Protein AF-A0A7V9IPQ6-F1 (afdb_monomer)

Foldseek 3Di:
DVVVVVLLVVLLVVLLVVQLVVQLCLVPPADQPDPPCNVVNVVVVVCLVPVQPCLPPDLCRQQVVLLVVLVVQQVVCVVVVNDDVSSVSSSVLSSCLRVLSSLLVDDPVPHDPVSVVCVVVQQADHVVQCVVCSPDPNQWSRGRGGNPCRVVRHDD

Secondary structure (DSSP, 8-state):
-HHHHHHHHHHHHHHHHHHHHHHHHHHHH--TT-TTTHHHHHHHHHHHHSTTTTTTS-HHHHHHHHHHHHHHHHHHHHHTT---HHHHHHHHHHHTHHHHHHHHHS-TTTS-HHHHHHHHTTSS--HHHHHHHHSTTS-S---SS-SSSGGGTS--

Solvent-accessible surface area (backbone atoms only — not comparable to full-atom values): 8417 Å² total; per-residue (Å²): 112,73,68,57,57,51,52,51,50,52,36,52,51,50,33,20,43,52,46,14,53,54,44,44,47,43,70,76,66,46,41,67,81,41,85,96,44,10,68,56,28,45,52,52,53,47,32,75,77,38,68,60,72,65,60,84,49,50,70,61,82,63,22,51,68,38,41,50,52,29,50,49,53,52,51,50,26,52,75,71,72,64,69,43,73,61,57,53,52,29,30,56,50,47,31,39,28,53,61,40,39,44,50,26,61,42,55,82,89,73,38,56,70,71,58,49,52,36,28,75,70,51,69,26,30,32,39,76,58,45,48,52,15,79,40,89,87,58,71,40,43,44,29,33,42,32,67,78,56,27,79,82,66,42,80,127

pLDDT: mean 94.46, std 6.97, range [48.38, 98.69]

Structure (mmCIF, N/CA/C/O backbone):
data_AF-A0A7V9IPQ6-F1
#
_entry.id   AF-A0A7V9IPQ6-F1
#
loop_
_atom_site.group_PDB
_atom_site.id
_atom_site.type_symbol
_atom_site.label_atom_id
_atom_site.label_alt_id
_atom_site.label_comp_id
_atom_site.label_asym_id
_atom_site.label_entity_id
_atom_site.label_seq_id
_atom_site.pdbx_PDB_ins_code
_atom_site.Cartn_x
_atom_site.Cartn_y
_atom_site.Cartn_z
_atom_site.occupancy
_atom_site.B_iso_or_equiv
_atom_site.auth_seq_id
_atom_site.auth_comp_id
_atom_site.auth_asym_id
_atom_site.auth_atom_id
_atom_site.pdbx_PDB_model_num
ATOM 1 N N . MET A 1 1 ? -7.350 -10.082 25.928 1.00 62.06 1 MET A N 1
ATOM 2 C CA . MET A 1 1 ? -6.183 -9.860 25.036 1.00 62.06 1 MET A CA 1
ATOM 3 C C . MET A 1 1 ? -6.256 -10.679 23.747 1.00 62.06 1 MET A C 1
ATOM 5 O O . MET A 1 1 ? -6.104 -10.082 22.691 1.00 62.06 1 MET A O 1
ATOM 9 N N . SER A 1 2 ? -6.561 -11.984 23.793 1.00 66.44 2 SER A N 1
ATOM 10 C CA . SER A 1 2 ? -6.717 -12.843 22.597 1.00 66.44 2 SER A CA 1
ATOM 11 C C . SER A 1 2 ? -7.720 -12.309 21.559 1.00 66.44 2 SER A C 1
ATOM 13 O O . SER A 1 2 ? -7.419 -12.291 20.371 1.00 66.44 2 SER A O 1
ATOM 15 N N . SER A 1 3 ? -8.864 -11.774 22.001 1.00 89.62 3 SER A N 1
ATOM 16 C CA . SER A 1 3 ? -9.873 -11.190 21.099 1.00 89.62 3 SER A CA 1
ATOM 17 C C . SER A 1 3 ? -9.382 -9.952 20.336 1.00 89.62 3 SER A C 1
ATOM 19 O O . SER A 1 3 ? -9.757 -9.764 19.185 1.00 89.62 3 SER A O 1
ATOM 21 N N . LEU A 1 4 ? -8.551 -9.098 20.946 1.00 94.31 4 LEU A N 1
ATOM 22 C CA . LEU A 1 4 ? -8.104 -7.852 20.308 1.00 94.31 4 LEU A CA 1
ATOM 23 C C . LEU A 1 4 ? -7.075 -8.130 19.210 1.00 94.31 4 LEU A C 1
ATOM 25 O O . LEU A 1 4 ? -7.183 -7.586 18.117 1.00 94.31 4 LEU A O 1
ATOM 29 N N . ILE A 1 5 ? -6.115 -9.016 19.491 1.00 93.94 5 ILE A N 1
ATOM 30 C CA . ILE A 1 5 ? -5.111 -9.446 18.510 1.00 93.94 5 ILE A CA 1
ATOM 31 C C . ILE A 1 5 ? -5.800 -10.099 17.310 1.00 93.94 5 ILE A C 1
ATOM 33 O O . ILE A 1 5 ? -5.476 -9.773 16.172 1.00 93.94 5 ILE A O 1
ATOM 37 N N . MET A 1 6 ? -6.791 -10.962 17.555 1.00 95.56 6 MET A N 1
ATOM 38 C CA . MET A 1 6 ? -7.568 -11.589 16.487 1.00 95.56 6 MET A CA 1
ATOM 39 C C . MET A 1 6 ? -8.324 -10.551 15.649 1.00 95.56 6 MET A C 1
ATOM 41 O O . MET A 1 6 ? -8.245 -10.585 14.427 1.00 95.56 6 MET A O 1
ATOM 45 N N . GLN A 1 7 ? -9.004 -9.591 16.284 1.00 96.88 7 GLN A N 1
ATOM 46 C CA . GLN A 1 7 ? -9.717 -8.525 15.571 1.00 96.88 7 GLN A CA 1
ATOM 47 C C . GLN A 1 7 ? -8.775 -7.640 14.741 1.00 96.88 7 GLN A C 1
ATOM 49 O O . GLN A 1 7 ? -9.098 -7.294 13.604 1.00 96.88 7 GLN A O 1
ATOM 54 N N . ALA A 1 8 ? -7.601 -7.298 15.277 1.00 97.06 8 ALA A N 1
ATOM 55 C CA . ALA A 1 8 ? -6.598 -6.528 14.550 1.00 97.06 8 ALA A CA 1
ATOM 56 C C . ALA A 1 8 ? -6.050 -7.330 13.362 1.00 97.06 8 ALA A C 1
ATOM 58 O O . ALA A 1 8 ? -5.983 -6.803 12.256 1.00 97.06 8 ALA A O 1
ATOM 59 N N . GLY A 1 9 ? -5.747 -8.615 13.567 1.00 96.81 9 GLY A N 1
ATOM 60 C CA . GLY A 1 9 ? -5.319 -9.528 12.508 1.00 96.81 9 GLY A CA 1
ATOM 61 C C . GLY A 1 9 ? -6.346 -9.628 11.381 1.00 96.81 9 GLY A C 1
ATOM 62 O O . GLY A 1 9 ? -5.995 -9.430 10.224 1.00 96.81 9 GLY A O 1
ATOM 63 N N . VAL A 1 10 ? -7.625 -9.834 11.708 1.00 97.00 10 VAL A N 1
ATOM 64 C CA . VAL A 1 10 ? -8.713 -9.862 10.713 1.00 97.00 10 VAL A CA 1
ATOM 65 C C . VAL A 1 10 ? -8.821 -8.534 9.965 1.00 97.00 10 VAL A C 1
ATOM 67 O O . VAL A 1 10 ? -8.988 -8.537 8.753 1.00 97.00 10 VAL A O 1
ATOM 70 N N . THR A 1 11 ? -8.678 -7.401 10.654 1.00 98.19 11 THR A N 1
ATOM 71 C CA . THR A 1 11 ? -8.720 -6.076 10.010 1.00 98.19 11 THR A CA 1
ATOM 72 C C . THR A 1 11 ? -7.550 -5.880 9.042 1.00 98.19 11 THR A C 1
ATOM 74 O O . THR A 1 11 ? -7.747 -5.366 7.943 1.00 98.19 11 THR A O 1
ATOM 77 N N . VAL A 1 12 ? -6.345 -6.323 9.420 1.00 98.19 12 VAL A N 1
ATOM 78 C CA . VAL A 1 12 ? -5.153 -6.286 8.557 1.00 98.19 12 VAL A CA 1
ATOM 79 C C . VAL A 1 12 ? -5.350 -7.154 7.321 1.00 98.19 12 VAL A C 1
ATOM 81 O O . VAL A 1 12 ? -5.105 -6.697 6.209 1.00 98.19 12 VAL A O 1
ATOM 84 N N . LEU A 1 13 ? -5.833 -8.382 7.512 1.00 97.50 13 LEU A N 1
ATOM 85 C CA . LEU A 1 13 ? -6.129 -9.304 6.423 1.00 97.50 13 LEU A CA 1
ATOM 86 C C . LEU A 1 13 ? -7.219 -8.735 5.503 1.00 97.50 13 LEU A C 1
ATOM 88 O O . LEU A 1 13 ? -7.056 -8.751 4.292 1.00 97.50 13 LEU A O 1
ATOM 92 N N . LEU A 1 14 ? -8.284 -8.140 6.042 1.00 98.12 14 LEU A N 1
ATOM 93 C CA . LEU A 1 14 ? -9.322 -7.507 5.227 1.00 98.12 14 LEU A CA 1
ATOM 94 C C . LEU A 1 14 ? -8.773 -6.339 4.391 1.00 98.12 14 LEU A C 1
ATOM 96 O O . LEU A 1 14 ? -9.106 -6.228 3.214 1.00 98.12 14 LEU A O 1
ATOM 100 N N . ALA A 1 15 ? -7.920 -5.487 4.968 1.00 98.31 15 ALA A N 1
ATOM 101 C CA . ALA A 1 15 ? -7.259 -4.417 4.220 1.00 98.31 15 ALA A CA 1
ATOM 102 C C . ALA A 1 15 ? -6.370 -4.980 3.101 1.00 98.31 15 ALA A C 1
ATOM 104 O O . ALA A 1 15 ? -6.404 -4.478 1.978 1.00 98.31 15 ALA A O 1
ATOM 105 N N . ASP A 1 16 ? -5.622 -6.047 3.389 1.00 98.12 16 ASP A N 1
ATOM 106 C CA . ASP A 1 16 ? -4.777 -6.721 2.406 1.00 98.12 16 ASP A CA 1
ATOM 107 C C . ASP A 1 16 ? -5.595 -7.310 1.251 1.00 98.12 16 ASP A C 1
ATOM 109 O O . ASP A 1 16 ? -5.280 -7.052 0.089 1.00 98.12 16 ASP A O 1
ATOM 113 N N . PHE A 1 17 ? -6.695 -8.003 1.562 1.00 97.62 17 PHE A N 1
ATOM 114 C CA . PHE A 1 17 ? -7.633 -8.529 0.569 1.00 97.62 17 PHE A CA 1
ATOM 115 C C . PHE A 1 17 ? -8.167 -7.425 -0.341 1.00 97.62 17 PHE A C 1
ATOM 117 O O . PHE A 1 17 ? -8.109 -7.550 -1.560 1.00 97.62 17 PHE A O 1
ATOM 124 N N . VAL A 1 18 ? -8.662 -6.326 0.242 1.00 97.81 18 VAL A N 1
ATOM 125 C CA . VAL A 1 18 ? -9.200 -5.198 -0.530 1.00 97.81 18 VAL A CA 1
ATOM 126 C C . VAL A 1 18 ? -8.117 -4.582 -1.412 1.00 97.81 18 VAL A C 1
ATOM 128 O O . VAL A 1 18 ? -8.390 -4.272 -2.569 1.00 97.81 18 VAL A O 1
ATOM 131 N N . SER A 1 19 ? -6.884 -4.459 -0.909 1.00 97.31 19 SER A N 1
ATOM 132 C CA . SER A 1 19 ? -5.763 -3.962 -1.710 1.00 97.31 19 SER A CA 1
ATOM 133 C C . SER A 1 19 ? -5.493 -4.849 -2.930 1.00 97.31 19 SER A C 1
ATOM 135 O O . SER A 1 19 ? -5.349 -4.337 -4.037 1.00 97.31 19 SER A O 1
ATOM 137 N N . GLY A 1 20 ? -5.509 -6.174 -2.750 1.00 96.31 20 GLY A N 1
ATOM 138 C CA . GLY A 1 20 ? -5.318 -7.121 -3.842 1.00 96.31 20 GLY A CA 1
ATOM 139 C C . GLY A 1 20 ? -6.490 -7.153 -4.818 1.00 96.31 20 GLY A C 1
ATOM 140 O O . GLY A 1 20 ? -6.269 -7.208 -6.020 1.00 96.31 20 GLY A O 1
ATOM 141 N N . ALA A 1 21 ? -7.731 -7.063 -4.337 1.00 95.94 21 ALA A N 1
ATOM 142 C CA . ALA A 1 21 ? -8.910 -7.033 -5.197 1.00 95.94 21 ALA A CA 1
ATOM 143 C C . ALA A 1 21 ? -8.930 -5.781 -6.089 1.00 95.94 21 ALA A C 1
ATOM 145 O O . ALA A 1 21 ? -9.214 -5.880 -7.279 1.00 95.94 21 ALA A O 1
ATOM 146 N N . VAL A 1 22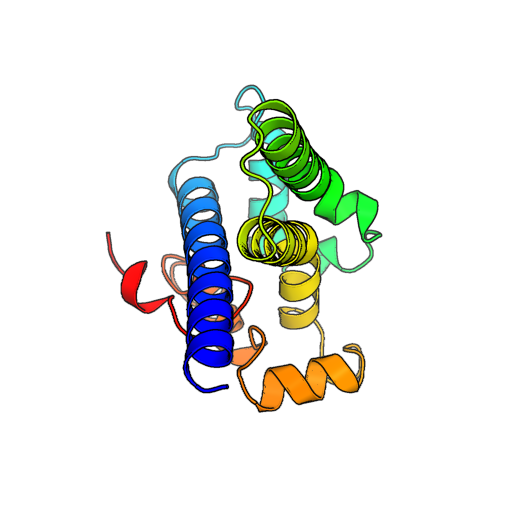 ? -8.586 -4.611 -5.536 1.00 95.00 22 VAL A N 1
ATOM 147 C CA . VAL A 1 22 ? -8.461 -3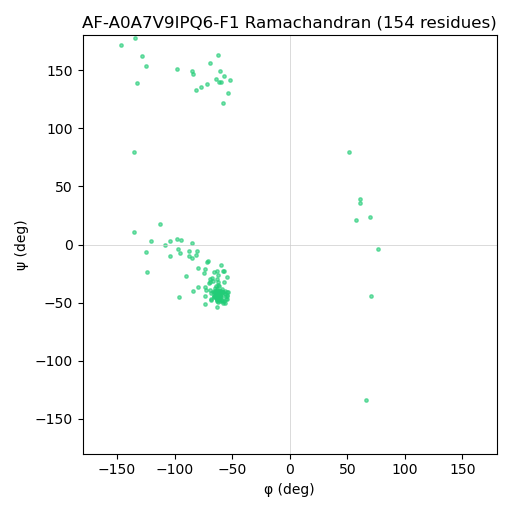.368 -6.315 1.00 95.00 22 VAL A CA 1
ATOM 148 C C . VAL A 1 22 ? -7.335 -3.482 -7.342 1.00 95.00 22 VAL A C 1
ATOM 150 O O . VAL A 1 22 ? -7.543 -3.121 -8.496 1.00 95.00 22 VAL A O 1
ATOM 153 N N . HIS A 1 23 ? -6.183 -4.034 -6.953 1.00 95.12 23 HIS A N 1
ATOM 154 C CA . HIS A 1 23 ? -5.059 -4.239 -7.866 1.00 95.12 23 HIS A CA 1
ATOM 155 C C . HIS A 1 23 ? -5.408 -5.215 -9.004 1.00 95.12 23 HIS A C 1
ATOM 157 O O . HIS A 1 23 ? -5.161 -4.918 -10.169 1.00 95.12 23 HIS A O 1
ATOM 163 N N . TRP A 1 24 ? -6.085 -6.327 -8.702 1.00 94.38 24 TRP A N 1
ATOM 164 C CA . TRP A 1 24 ? -6.610 -7.243 -9.719 1.00 94.38 24 TRP A CA 1
ATOM 165 C C . TRP A 1 24 ? -7.595 -6.549 -10.668 1.00 94.38 24 TRP A C 1
ATOM 167 O O . TRP A 1 24 ? -7.490 -6.718 -11.881 1.00 94.38 24 TRP A O 1
ATOM 177 N N . VAL A 1 25 ? -8.531 -5.742 -10.147 1.00 92.56 25 VAL A N 1
ATOM 178 C CA . VAL A 1 25 ? -9.468 -4.976 -10.988 1.00 92.56 25 VAL A CA 1
ATOM 179 C C . VAL A 1 25 ? -8.714 -4.025 -11.915 1.00 92.56 25 VAL A C 1
ATOM 181 O O . VAL A 1 25 ? -9.059 -3.904 -13.093 1.00 92.56 25 VAL A O 1
ATOM 184 N N . GLU A 1 26 ? -7.695 -3.346 -11.395 1.00 92.88 26 GLU A N 1
ATOM 185 C CA . GLU A 1 26 ? -6.877 -2.433 -12.179 1.00 92.88 26 GLU A CA 1
ATOM 186 C C . GLU A 1 26 ? -6.174 -3.161 -13.332 1.00 92.88 26 GLU A C 1
ATOM 188 O O . GLU A 1 26 ? -6.303 -2.751 -14.486 1.00 92.88 26 GLU A O 1
ATOM 193 N N . ASP A 1 27 ? -5.525 -4.286 -13.049 1.00 92.00 27 ASP A N 1
ATOM 194 C CA . ASP A 1 27 ? -4.840 -5.098 -14.055 1.00 92.00 27 ASP A CA 1
ATOM 195 C C . ASP A 1 27 ? -5.792 -5.685 -15.097 1.00 92.00 27 ASP A C 1
ATOM 197 O O . ASP A 1 27 ? -5.533 -5.642 -16.306 1.00 92.00 27 ASP A O 1
ATOM 201 N N . ALA A 1 28 ? -6.917 -6.231 -14.640 1.00 91.19 28 ALA A N 1
ATOM 202 C CA . ALA A 1 28 ? -7.860 -6.925 -15.499 1.00 91.19 28 ALA A CA 1
ATOM 203 C C . ALA A 1 28 ? -8.646 -5.952 -16.387 1.00 91.19 28 ALA A C 1
ATOM 205 O O . ALA A 1 28 ? -8.840 -6.229 -17.576 1.00 91.19 28 ALA A O 1
ATOM 206 N N . TYR A 1 29 ? -9.053 -4.789 -15.865 1.00 90.69 29 TYR A N 1
ATOM 207 C CA . TYR A 1 29 ? -10.066 -3.945 -16.512 1.00 90.69 29 TYR A CA 1
ATOM 208 C C . TYR A 1 29 ? -9.633 -2.510 -16.806 1.00 90.69 29 TYR A C 1
ATOM 210 O O . TYR A 1 29 ? -10.200 -1.902 -17.717 1.00 90.69 29 TYR A O 1
ATOM 218 N N . ALA A 1 30 ? -8.650 -1.945 -16.100 1.00 92.38 30 ALA A N 1
ATOM 219 C CA . ALA A 1 30 ? -8.256 -0.564 -16.356 1.00 92.38 30 ALA A CA 1
ATOM 220 C C . ALA A 1 30 ? -7.513 -0.462 -17.696 1.00 92.38 30 ALA A C 1
ATOM 222 O O . ALA A 1 30 ? -6.709 -1.321 -18.072 1.00 92.38 30 ALA A O 1
ATOM 223 N N . ARG A 1 31 ? -7.822 0.580 -18.471 1.00 93.56 31 ARG A N 1
ATOM 224 C CA . ARG A 1 31 ? -7.238 0.807 -19.798 1.00 93.56 31 ARG A CA 1
ATOM 225 C C . ARG A 1 31 ? -6.782 2.260 -19.927 1.00 93.56 31 ARG A C 1
ATOM 227 O O . ARG A 1 31 ? -7.518 3.153 -19.498 1.00 93.56 31 ARG A O 1
ATOM 234 N N . PRO A 1 32 ? -5.611 2.522 -20.537 1.00 94.12 32 PRO A N 1
ATOM 235 C CA . PRO A 1 32 ? -5.205 3.877 -20.898 1.00 94.12 32 PRO A CA 1
ATOM 236 C C . PRO A 1 32 ? -6.291 4.598 -21.704 1.00 94.12 32 PRO A C 1
ATOM 238 O O . PRO A 1 32 ? -6.970 3.983 -22.525 1.00 94.12 32 PRO A O 1
ATOM 241 N N . GLY A 1 33 ? -6.469 5.895 -21.455 1.00 92.19 33 GLY A N 1
ATOM 242 C CA . GLY A 1 33 ? -7.496 6.710 -22.115 1.00 92.19 33 GLY A CA 1
ATOM 243 C C . GLY A 1 33 ? -8.935 6.524 -21.605 1.00 92.19 33 GLY A C 1
ATOM 244 O O . GLY A 1 33 ? -9.816 7.261 -22.043 1.00 92.19 33 GLY A O 1
ATOM 245 N N . ALA A 1 34 ? -9.197 5.599 -20.671 1.00 91.62 34 ALA A N 1
ATOM 246 C CA . ALA A 1 34 ? -10.512 5.480 -20.040 1.00 91.62 34 ALA A CA 1
ATOM 247 C C . ALA A 1 34 ? -10.864 6.746 -19.228 1.00 91.62 34 ALA A C 1
ATOM 249 O O . ALA A 1 34 ? -9.988 7.309 -18.556 1.00 91.62 34 ALA A O 1
ATOM 250 N N . PRO A 1 35 ? -12.137 7.190 -19.227 1.00 88.25 35 PRO A N 1
ATOM 251 C CA . PRO A 1 35 ? -12.552 8.308 -18.392 1.00 88.25 35 PRO A CA 1
ATOM 252 C C . PRO A 1 35 ? -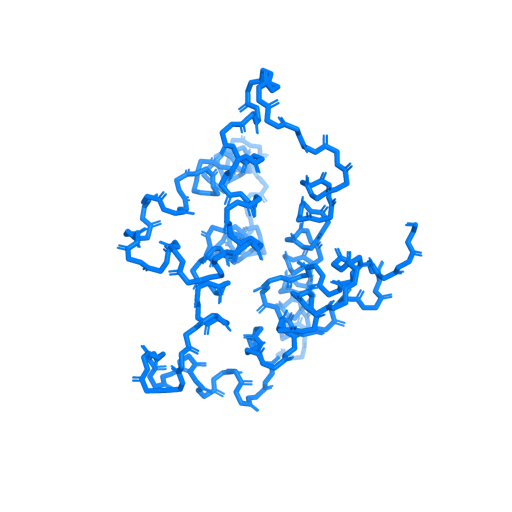12.336 7.955 -16.916 1.00 88.25 35 PRO A C 1
ATOM 254 O O . PRO A 1 35 ? -12.600 6.831 -16.493 1.00 88.25 35 PRO A O 1
ATOM 257 N N . LEU A 1 36 ? -11.858 8.927 -16.133 1.00 86.00 36 LEU A N 1
ATOM 258 C CA . LEU A 1 36 ? -11.587 8.838 -14.688 1.00 86.00 36 LEU A CA 1
ATOM 259 C C . LEU A 1 36 ? -10.392 7.955 -14.279 1.00 86.00 36 LEU A C 1
ATOM 261 O O . LEU A 1 36 ? -9.602 8.393 -13.449 1.00 86.00 36 LEU A O 1
ATOM 265 N N . ILE A 1 37 ? -10.226 6.759 -14.858 1.00 90.06 37 ILE A N 1
ATOM 266 C CA . ILE A 1 37 ? -9.194 5.780 -14.446 1.00 90.06 37 ILE A CA 1
ATOM 267 C C . ILE A 1 37 ? -8.032 5.619 -15.438 1.00 90.06 37 ILE A C 1
ATOM 269 O O . ILE A 1 37 ? -7.112 4.847 -15.183 1.00 90.06 37 ILE A O 1
ATOM 273 N N . GLY A 1 38 ? -8.029 6.336 -16.566 1.00 90.81 38 GLY A N 1
ATOM 274 C CA . GLY A 1 38 ? -6.987 6.188 -17.589 1.00 90.81 38 GLY A CA 1
ATOM 275 C C . GLY A 1 38 ? -5.575 6.501 -17.082 1.00 90.81 38 GLY A C 1
ATOM 276 O O . GLY A 1 38 ? -4.635 5.773 -17.390 1.00 90.81 38 GLY A O 1
ATOM 277 N N . SER A 1 39 ? -5.420 7.534 -16.249 1.00 90.75 39 SER A N 1
ATOM 278 C CA . SER A 1 39 ? -4.120 7.899 -15.666 1.00 90.75 39 SER A CA 1
ATOM 279 C C . SER A 1 39 ? -3.624 6.879 -14.636 1.00 90.75 39 SER A C 1
ATOM 281 O O . SER A 1 39 ? -2.415 6.663 -14.526 1.00 90.75 39 SER A O 1
ATOM 283 N N . LEU A 1 40 ? -4.541 6.244 -13.900 1.00 90.94 40 LEU A N 1
ATOM 284 C CA . LEU A 1 40 ? -4.258 5.139 -12.985 1.00 90.94 40 LEU A CA 1
ATOM 285 C C . LEU A 1 40 ? -3.718 3.944 -13.790 1.00 90.94 40 LEU A C 1
ATOM 287 O O . LEU A 1 40 ? -2.562 3.567 -13.610 1.00 90.94 40 LEU A O 1
ATOM 291 N N . ALA A 1 41 ? -4.461 3.518 -14.820 1.00 93.44 41 ALA A N 1
ATOM 292 C CA . ALA A 1 41 ? -4.064 2.439 -15.726 1.00 93.44 41 ALA A CA 1
ATOM 293 C C . ALA A 1 41 ? -2.683 2.669 -16.364 1.00 93.44 41 ALA A C 1
ATOM 295 O O . ALA A 1 41 ? -1.847 1.771 -16.423 1.00 93.44 41 ALA A O 1
ATOM 296 N N . GLU A 1 42 ? -2.408 3.888 -16.834 1.00 94.44 42 GLU A N 1
ATOM 297 C CA . GLU A 1 42 ? -1.101 4.237 -17.393 1.00 94.44 42 GLU A CA 1
ATOM 298 C C . GLU A 1 42 ? 0.030 4.171 -16.361 1.00 94.44 42 GLU A C 1
ATOM 300 O O . GLU A 1 42 ? 1.134 3.726 -16.684 1.00 94.44 42 GLU A O 1
ATOM 305 N N . ASN A 1 43 ? -0.216 4.635 -15.131 1.00 93.06 43 ASN A N 1
ATOM 306 C CA . ASN A 1 43 ? 0.761 4.545 -14.049 1.00 93.06 43 ASN A CA 1
ATOM 307 C C . ASN A 1 43 ? 1.068 3.087 -13.708 1.00 93.06 43 ASN A C 1
ATOM 309 O O . ASN A 1 43 ? 2.244 2.754 -13.563 1.00 93.06 43 ASN A O 1
ATOM 313 N N . ASN A 1 44 ? 0.046 2.240 -13.625 1.00 93.31 44 ASN A N 1
ATOM 314 C CA . ASN A 1 44 ? 0.211 0.829 -13.312 1.00 93.31 44 ASN A CA 1
ATOM 315 C C . ASN A 1 44 ? 0.910 0.055 -14.436 1.00 93.31 44 ASN A C 1
ATOM 317 O O . ASN A 1 44 ? 1.881 -0.659 -14.194 1.00 93.31 44 ASN A O 1
ATOM 321 N N . LEU A 1 45 ? 0.565 0.317 -15.702 1.00 93.88 45 LEU A N 1
ATOM 322 C CA . LEU A 1 45 ? 1.317 -0.237 -16.831 1.00 93.88 45 LEU A CA 1
ATOM 323 C C . LEU A 1 45 ? 2.789 0.187 -16.792 1.00 93.88 45 LEU A C 1
ATOM 325 O O . LEU A 1 45 ? 3.675 -0.660 -16.915 1.00 93.88 45 LEU A O 1
ATOM 329 N N . ARG A 1 46 ? 3.083 1.483 -16.596 1.00 95.19 46 ARG A N 1
ATOM 330 C CA . ARG A 1 46 ? 4.473 1.957 -16.459 1.00 95.19 46 ARG A CA 1
ATOM 331 C C . ARG A 1 46 ? 5.185 1.262 -15.311 1.00 95.19 46 ARG A C 1
ATOM 333 O O . ARG A 1 46 ? 6.336 0.872 -15.470 1.00 95.19 46 ARG A O 1
ATOM 340 N N . HIS A 1 47 ? 4.501 1.074 -14.192 1.00 95.38 47 HIS A N 1
ATOM 341 C CA . HIS A 1 47 ? 5.016 0.343 -13.051 1.00 95.38 47 HIS A CA 1
ATOM 342 C C . HIS A 1 47 ? 5.337 -1.124 -13.405 1.00 95.38 47 HIS A C 1
ATOM 344 O O . HIS A 1 47 ? 6.441 -1.581 -13.125 1.00 95.38 47 HIS A O 1
ATOM 350 N N . HIS A 1 48 ? 4.486 -1.839 -14.140 1.00 95.00 48 HIS A N 1
ATOM 351 C CA . HIS A 1 48 ? 4.788 -3.205 -14.591 1.00 95.00 48 HIS A CA 1
ATOM 352 C C . HIS A 1 48 ? 6.000 -3.297 -15.526 1.00 95.00 48 HIS A C 1
ATOM 354 O O . HIS A 1 48 ? 6.756 -4.270 -15.459 1.00 95.00 48 HIS A O 1
ATOM 360 N N . TRP A 1 49 ? 6.219 -2.286 -16.372 1.00 94.88 49 TRP A N 1
ATOM 361 C CA . TRP A 1 49 ? 7.386 -2.212 -17.260 1.00 94.88 49 TRP A CA 1
ATOM 362 C C . TRP A 1 49 ? 8.657 -1.739 -16.553 1.00 94.88 49 TRP A C 1
ATOM 364 O O . TRP A 1 49 ? 9.758 -2.190 -16.871 1.00 94.88 49 TRP A O 1
ATOM 374 N N . ARG A 1 50 ? 8.519 -0.812 -15.606 1.00 96.56 50 ARG A N 1
ATOM 375 C CA . ARG A 1 50 ? 9.606 -0.177 -14.856 1.00 96.56 50 ARG A CA 1
ATOM 376 C C . ARG A 1 50 ? 9.222 -0.125 -13.375 1.00 96.56 50 ARG A C 1
ATOM 378 O O . ARG A 1 50 ? 8.871 0.943 -12.866 1.00 96.56 50 ARG A O 1
ATOM 385 N N . PRO A 1 51 ? 9.368 -1.248 -12.643 1.00 95.75 51 PRO A N 1
ATOM 386 C CA . PRO A 1 51 ? 8.849 -1.386 -11.277 1.00 95.75 51 PRO A CA 1
ATOM 387 C C . PRO A 1 51 ? 9.361 -0.341 -10.294 1.00 95.75 51 PRO A C 1
ATOM 389 O O . PRO A 1 51 ? 8.714 -0.048 -9.302 1.00 95.75 51 PRO A O 1
ATOM 392 N N . ARG A 1 52 ? 10.509 0.279 -10.570 1.00 97.00 52 ARG A N 1
ATOM 393 C CA . ARG A 1 52 ? 11.118 1.279 -9.689 1.00 97.00 52 ARG A CA 1
ATOM 394 C C . ARG A 1 52 ? 10.812 2.733 -10.071 1.00 97.00 52 ARG A C 1
ATOM 396 O O . ARG A 1 52 ? 11.204 3.632 -9.333 1.00 97.00 52 ARG A O 1
ATOM 403 N N . GLU A 1 53 ? 10.105 2.990 -11.176 1.00 95.19 53 GLU A N 1
ATOM 404 C CA . GLU A 1 53 ? 9.874 4.352 -11.701 1.00 95.19 53 GLU A CA 1
ATOM 405 C C . GLU A 1 53 ? 9.091 5.243 -10.723 1.00 95.19 53 GLU A C 1
ATOM 407 O O . GLU A 1 53 ? 9.331 6.444 -10.634 1.00 95.19 53 GLU A O 1
ATOM 412 N N . PHE A 1 54 ? 8.192 4.659 -9.931 1.00 95.00 54 PHE A N 1
ATOM 413 C CA . PHE A 1 54 ? 7.373 5.392 -8.966 1.00 95.00 54 PHE A CA 1
ATOM 414 C C . PHE A 1 54 ? 8.026 5.580 -7.585 1.00 95.00 54 PHE A C 1
ATOM 416 O O . PHE A 1 54 ? 7.484 6.307 -6.750 1.00 95.00 54 PHE A O 1
ATOM 423 N N . LEU A 1 55 ? 9.201 4.984 -7.329 1.00 97.25 55 LEU A N 1
ATOM 424 C CA . LEU A 1 55 ? 9.898 5.108 -6.041 1.00 97.25 55 LEU A CA 1
ATOM 425 C C . LEU A 1 55 ? 10.227 6.559 -5.637 1.00 97.25 55 LEU A C 1
ATOM 427 O O . LEU A 1 55 ? 10.023 6.879 -4.460 1.00 97.25 55 LEU A O 1
ATOM 431 N N . PRO A 1 56 ? 10.666 7.451 -6.552 1.00 96.94 56 PRO A N 1
ATOM 432 C CA . PRO A 1 56 ? 10.988 8.839 -6.214 1.00 96.94 56 PRO A CA 1
ATOM 433 C C . PRO A 1 56 ? 9.767 9.705 -5.883 1.00 96.94 56 PRO A C 1
ATOM 435 O O . PRO A 1 56 ? 9.932 10.800 -5.346 1.00 96.94 56 PRO A O 1
ATOM 438 N N . LYS A 1 57 ? 8.540 9.254 -6.196 1.00 96.56 57 LYS A N 1
ATOM 439 C CA . LYS A 1 57 ? 7.321 10.006 -5.863 1.00 96.56 57 LYS A CA 1
ATOM 440 C C . LYS A 1 57 ? 7.241 10.207 -4.350 1.00 96.56 57 LYS A C 1
ATOM 442 O O . LYS A 1 57 ? 7.505 9.283 -3.577 1.00 96.56 57 LYS A O 1
ATOM 447 N N . THR A 1 58 ? 6.818 11.389 -3.911 1.00 97.81 58 THR A N 1
ATOM 448 C CA . THR A 1 58 ? 6.494 11.617 -2.496 1.00 97.81 58 THR A CA 1
ATOM 449 C C . THR A 1 58 ? 5.337 10.711 -2.062 1.00 97.81 58 THR A C 1
ATOM 451 O O . THR A 1 58 ? 4.607 10.166 -2.898 1.00 97.81 58 THR A O 1
ATOM 454 N N . TRP A 1 59 ? 5.153 10.541 -0.750 1.00 97.56 59 TRP A N 1
ATOM 455 C CA . TRP A 1 59 ? 4.018 9.776 -0.222 1.00 97.56 59 TRP A CA 1
ATOM 456 C C . TRP A 1 59 ? 2.688 10.316 -0.762 1.00 97.56 59 TRP A C 1
ATOM 458 O O . TRP A 1 59 ? 1.902 9.553 -1.313 1.00 97.56 59 TRP A O 1
ATOM 468 N N . LEU A 1 60 ? 2.501 11.642 -0.734 1.00 97.75 60 LEU A N 1
ATOM 469 C CA . LEU A 1 60 ? 1.283 12.276 -1.236 1.00 97.75 60 LEU A CA 1
ATOM 470 C C . LEU A 1 60 ? 1.109 12.055 -2.744 1.00 97.75 60 LEU A C 1
ATOM 472 O O . LEU A 1 60 ? 0.044 11.638 -3.176 1.00 97.75 60 LEU A O 1
ATOM 476 N N . ALA A 1 61 ? 2.161 12.240 -3.549 1.00 95.81 61 ALA A N 1
ATOM 477 C CA . ALA A 1 61 ? 2.076 12.049 -5.000 1.00 95.81 61 ALA A CA 1
ATOM 478 C C . ALA A 1 61 ? 1.748 10.603 -5.416 1.00 95.81 61 ALA A C 1
ATOM 480 O O . ALA A 1 61 ? 1.282 10.379 -6.531 1.00 95.81 61 ALA A O 1
ATOM 481 N N . SER A 1 62 ? 2.021 9.626 -4.548 1.00 94.75 62 SER A N 1
ATOM 482 C CA . SER A 1 62 ? 1.730 8.210 -4.793 1.00 94.75 62 SER A CA 1
ATOM 483 C C . SER A 1 62 ? 0.511 7.684 -4.043 1.00 94.75 62 SER A C 1
ATOM 485 O O . SER A 1 62 ? 0.109 6.572 -4.338 1.00 94.75 62 SER A O 1
ATOM 487 N N . SER A 1 63 ? -0.075 8.434 -3.105 1.00 96.44 63 SER A N 1
ATOM 488 C CA . SER A 1 63 ? -1.150 7.928 -2.231 1.00 96.44 63 SER A CA 1
ATOM 489 C C . SER A 1 63 ? -2.321 8.904 -2.072 1.00 96.44 63 SER A C 1
ATOM 491 O O . SER A 1 63 ? -3.142 8.717 -1.182 1.00 96.44 63 SER A O 1
ATOM 493 N N . TRP A 1 64 ? -2.394 9.984 -2.860 1.00 95.50 64 TRP A N 1
ATOM 494 C CA . TRP A 1 64 ? -3.443 11.008 -2.720 1.00 95.50 64 TRP A CA 1
ATOM 495 C C . TRP A 1 64 ? -4.857 10.446 -2.937 1.00 95.50 64 TRP A C 1
ATOM 497 O O . TRP A 1 64 ? -5.799 10.864 -2.271 1.00 95.50 64 TRP A O 1
ATOM 507 N N . ASP A 1 65 ? -4.993 9.496 -3.854 1.00 93.75 65 ASP A N 1
ATOM 508 C CA . ASP A 1 65 ? -6.216 8.784 -4.203 1.00 93.75 65 ASP A CA 1
ATOM 509 C C . ASP A 1 65 ? -6.660 7.865 -3.062 1.00 93.75 65 ASP A C 1
ATOM 511 O O . ASP A 1 65 ? -7.806 7.931 -2.614 1.00 93.75 65 ASP A O 1
ATOM 515 N N . LEU A 1 66 ? -5.726 7.086 -2.512 1.00 97.00 66 LEU A N 1
ATOM 516 C CA . LEU A 1 66 ? -5.964 6.246 -1.340 1.00 97.00 66 LEU A CA 1
ATOM 517 C C . LEU A 1 66 ? -6.263 7.090 -0.094 1.00 97.00 66 LEU A C 1
ATOM 519 O O . LEU A 1 66 ? -7.135 6.727 0.695 1.00 97.00 66 LEU A O 1
ATOM 523 N N . LEU A 1 67 ? -5.600 8.241 0.063 1.00 98.25 67 LEU A N 1
ATOM 524 C CA . LEU A 1 67 ? -5.887 9.223 1.109 1.00 98.25 67 LEU A CA 1
ATOM 525 C C . LEU A 1 67 ? -7.311 9.762 0.986 1.00 98.25 67 LEU A C 1
ATOM 527 O O . LEU A 1 67 ? -8.028 9.797 1.984 1.00 98.25 67 LEU A O 1
ATOM 531 N N . LEU A 1 68 ? -7.736 10.148 -0.218 1.00 97.69 68 LEU A N 1
ATOM 532 C CA . LEU A 1 68 ? -9.096 10.621 -0.463 1.00 97.69 68 LEU A CA 1
ATOM 533 C C . LEU A 1 68 ? -10.129 9.525 -0.164 1.00 97.69 68 LEU A C 1
ATOM 535 O O . LEU A 1 68 ? -11.121 9.794 0.518 1.00 97.69 68 LEU A O 1
ATOM 539 N N . ALA A 1 69 ? -9.885 8.289 -0.607 1.00 97.00 69 ALA A N 1
ATOM 540 C CA . ALA A 1 69 ? -10.758 7.148 -0.334 1.00 97.00 69 ALA A CA 1
ATOM 541 C C . ALA A 1 69 ? -10.863 6.852 1.173 1.00 97.00 69 ALA A C 1
ATOM 543 O O . ALA A 1 69 ? -11.964 6.724 1.713 1.00 97.00 69 ALA A O 1
ATOM 544 N N . GLY A 1 70 ? -9.730 6.813 1.879 1.00 98.19 70 GLY A N 1
ATOM 545 C CA . GLY A 1 70 ? -9.691 6.580 3.322 1.00 98.19 70 GLY A CA 1
ATOM 546 C C . GLY A 1 70 ? -10.322 7.715 4.134 1.00 98.19 70 GLY A C 1
ATOM 547 O O . GLY A 1 70 ? -11.080 7.453 5.066 1.00 98.19 70 GLY A O 1
ATOM 548 N N . ALA A 1 71 ? -10.084 8.975 3.757 1.00 98.31 71 ALA A N 1
ATOM 549 C CA . ALA A 1 71 ? -10.722 10.133 4.385 1.00 98.31 71 ALA A CA 1
ATOM 550 C C . ALA A 1 71 ? -12.243 10.127 4.173 1.00 98.31 71 ALA A C 1
ATOM 552 O O . ALA A 1 71 ? -12.993 10.410 5.107 1.00 98.31 71 ALA A O 1
ATOM 553 N N . THR A 1 72 ? -12.702 9.743 2.978 1.00 98.50 72 THR A N 1
ATOM 554 C CA . THR A 1 72 ? -14.131 9.590 2.667 1.00 98.50 72 THR A CA 1
ATOM 555 C C . THR A 1 72 ? -14.769 8.501 3.529 1.00 98.50 72 THR A C 1
ATOM 557 O O . THR A 1 72 ? -15.816 8.736 4.129 1.00 98.50 72 THR A O 1
ATOM 560 N N . LEU A 1 73 ? -14.117 7.339 3.661 1.00 98.38 73 LEU A N 1
ATOM 561 C CA . LEU A 1 73 ? -14.576 6.249 4.528 1.00 98.38 73 LEU A CA 1
ATOM 562 C C . LEU A 1 73 ? -14.703 6.701 5.991 1.00 98.38 73 LEU A C 1
ATOM 564 O O . LEU A 1 73 ? -15.732 6.466 6.623 1.00 98.38 73 LEU A O 1
ATOM 568 N N . ILE A 1 74 ? -13.677 7.373 6.523 1.00 98.50 74 ILE A N 1
ATOM 569 C CA . ILE A 1 74 ? -13.685 7.885 7.901 1.00 98.50 74 ILE A CA 1
ATOM 570 C C . ILE A 1 74 ? -14.789 8.934 8.085 1.00 98.50 74 ILE A C 1
ATOM 572 O O . ILE A 1 74 ? -15.530 8.869 9.064 1.00 98.50 74 ILE A O 1
ATOM 576 N N . GLY A 1 75 ? -14.927 9.878 7.149 1.00 98.50 75 GLY A N 1
ATOM 577 C CA . GLY A 1 75 ? -15.952 10.920 7.196 1.00 98.50 75 GLY A CA 1
ATOM 578 C C . GLY A 1 75 ? -17.372 10.352 7.170 1.00 98.50 75 GLY A C 1
ATOM 579 O O . GLY A 1 75 ? -18.212 10.757 7.971 1.00 98.50 75 GLY A O 1
ATOM 580 N N . ALA A 1 76 ? -17.626 9.359 6.315 1.00 98.62 76 ALA A N 1
ATOM 581 C CA . ALA A 1 76 ? -18.907 8.663 6.260 1.00 98.62 76 ALA A CA 1
ATOM 582 C C . ALA A 1 76 ? -19.197 7.893 7.559 1.00 98.62 76 ALA A C 1
ATOM 584 O O . ALA A 1 76 ? -20.299 7.986 8.098 1.00 98.62 76 ALA A O 1
ATOM 585 N N . ALA 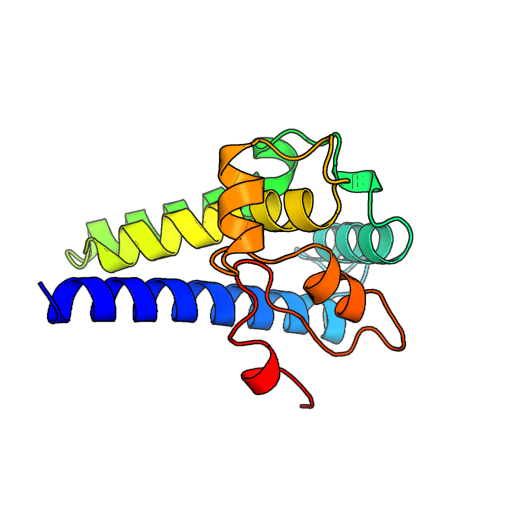A 1 77 ? -18.205 7.181 8.106 1.00 98.44 77 ALA A N 1
ATOM 586 C CA . ALA A 1 77 ? -18.357 6.464 9.371 1.00 98.44 77 ALA A CA 1
ATOM 587 C C . ALA A 1 77 ? -18.629 7.415 10.548 1.00 98.44 77 ALA A C 1
ATOM 589 O O . ALA A 1 77 ? -19.444 7.101 11.412 1.00 98.44 77 ALA A O 1
ATOM 590 N N . LEU A 1 78 ? -17.986 8.586 10.571 1.00 98.38 78 LEU A N 1
ATOM 591 C CA . LEU A 1 78 ? -18.262 9.641 11.547 1.00 98.38 78 LEU A CA 1
ATOM 592 C C . LEU A 1 78 ? -19.692 10.166 11.421 1.00 98.38 78 LEU A C 1
ATOM 594 O O . LEU A 1 78 ? -20.408 10.219 12.418 1.00 98.38 78 LEU A O 1
ATOM 598 N N . TYR A 1 79 ? -20.116 10.511 10.205 1.00 98.44 79 TYR A N 1
ATOM 599 C CA . TYR A 1 79 ? -21.458 11.029 9.937 1.00 98.44 79 TYR A CA 1
ATOM 600 C C . TYR A 1 79 ? -22.560 10.039 10.339 1.00 98.44 79 TYR A C 1
ATOM 602 O O . TYR A 1 79 ? -23.558 10.434 10.935 1.00 98.44 79 TYR A O 1
ATOM 610 N N . MET A 1 80 ? -22.353 8.746 10.073 1.00 98.31 80 MET A N 1
ATOM 611 C CA . MET A 1 80 ? -23.300 7.681 10.418 1.00 98.31 80 MET A CA 1
ATOM 612 C C . MET A 1 80 ? -23.220 7.223 11.885 1.00 98.31 80 MET A C 1
ATOM 614 O O . MET A 1 80 ? -24.016 6.387 12.307 1.00 98.31 80 MET A O 1
ATOM 618 N N . GLY A 1 81 ? -22.257 7.721 12.672 1.00 97.94 81 GLY A N 1
ATOM 619 C CA . GLY A 1 81 ? -22.031 7.263 14.048 1.00 97.94 81 GLY A CA 1
ATOM 620 C C . GLY A 1 81 ? -21.474 5.834 14.151 1.00 97.94 81 GLY A C 1
ATOM 621 O O . GLY A 1 81 ? -21.658 5.171 15.167 1.00 97.94 81 GLY A O 1
ATOM 622 N N . TRP A 1 82 ? -20.808 5.343 13.103 1.00 97.69 82 TRP A N 1
ATOM 623 C CA . TRP A 1 82 ? -20.249 3.986 13.003 1.00 97.69 82 TRP A CA 1
ATOM 624 C C . TRP A 1 82 ? -18.734 3.928 13.192 1.00 97.69 82 TRP A C 1
ATOM 626 O O . TRP A 1 82 ? -18.142 2.857 13.048 1.00 97.69 82 TRP A O 1
ATOM 636 N N . LEU A 1 83 ? -18.079 5.059 13.480 1.00 98.12 83 LEU A N 1
ATOM 637 C CA . LEU A 1 83 ? -16.627 5.090 13.613 1.00 98.12 83 LEU A CA 1
ATOM 638 C C . LEU A 1 83 ? -16.157 4.110 14.699 1.00 98.12 83 LEU A C 1
ATOM 640 O O . LEU A 1 83 ? -16.508 4.226 15.872 1.00 98.12 83 LEU A O 1
ATOM 644 N N . SER A 1 84 ? -15.307 3.172 14.297 1.00 97.94 84 SER A N 1
ATOM 645 C CA . SER A 1 84 ? -14.657 2.210 15.179 1.00 97.94 84 SER A CA 1
ATOM 646 C C . SER A 1 84 ? -13.150 2.219 14.951 1.00 97.94 84 SER A C 1
ATOM 648 O O . SER A 1 84 ? -12.657 2.661 13.908 1.00 97.94 84 SER A O 1
ATOM 650 N N . TRP A 1 85 ? -12.395 1.686 15.912 1.00 97.69 85 TRP A N 1
ATOM 651 C CA . TRP A 1 85 ? -10.950 1.536 15.748 1.00 97.69 85 TRP A CA 1
ATOM 652 C C . TRP A 1 85 ? -10.595 0.592 14.586 1.00 97.69 85 TRP A C 1
ATOM 654 O O . TRP A 1 85 ? -9.539 0.766 13.982 1.00 97.69 85 TRP A O 1
ATOM 664 N N . HIS A 1 86 ? -11.473 -0.355 14.222 1.00 98.19 86 HIS A N 1
ATOM 665 C CA . HIS A 1 86 ? -11.294 -1.217 13.048 1.00 98.19 86 HIS A CA 1
ATOM 666 C C . HIS A 1 86 ? -11.341 -0.412 11.751 1.00 98.19 86 HIS A C 1
ATOM 668 O O . HIS A 1 86 ? -10.477 -0.598 10.902 1.00 98.19 86 HIS A O 1
ATOM 674 N N . ILE A 1 87 ? -12.301 0.513 11.611 1.00 98.44 87 ILE A N 1
ATOM 675 C CA . ILE A 1 87 ? -12.402 1.392 10.431 1.00 98.44 87 ILE A CA 1
ATOM 676 C C . ILE A 1 87 ? -11.170 2.291 10.338 1.00 98.44 87 ILE A C 1
ATOM 678 O O . ILE A 1 87 ? -10.603 2.445 9.259 1.00 98.44 87 ILE A O 1
ATOM 682 N N . VAL A 1 88 ? -10.721 2.844 11.469 1.00 98.50 88 VAL A N 1
ATOM 683 C CA . VAL A 1 88 ? -9.509 3.673 11.512 1.00 98.50 88 VAL A CA 1
ATOM 684 C C . VAL A 1 88 ? -8.278 2.857 11.113 1.00 98.50 88 VAL A C 1
ATOM 686 O O . VAL A 1 88 ? -7.522 3.292 10.249 1.00 98.50 88 VAL A O 1
ATOM 689 N N . LEU A 1 89 ? -8.083 1.663 11.682 1.00 98.50 89 LEU A N 1
ATOM 690 C CA . LEU A 1 89 ? -6.963 0.785 11.331 1.00 98.50 89 LEU A CA 1
ATOM 691 C C . LEU A 1 89 ? -7.007 0.374 9.854 1.00 98.50 89 LEU A C 1
ATOM 693 O O . LEU A 1 89 ? -5.993 0.468 9.168 1.00 98.50 89 LEU A O 1
ATOM 697 N N . PHE A 1 90 ? -8.174 -0.040 9.355 1.00 98.69 90 PHE A N 1
ATOM 698 C CA . PHE A 1 90 ? -8.374 -0.400 7.954 1.00 98.69 90 PHE A CA 1
ATOM 699 C C . PHE A 1 90 ? -8.013 0.766 7.026 1.00 98.69 90 PHE A C 1
ATOM 701 O O . PHE A 1 90 ? -7.209 0.597 6.111 1.00 98.69 90 PHE A O 1
ATOM 708 N N . ALA A 1 91 ? -8.541 1.964 7.296 1.00 98.50 91 ALA A N 1
ATOM 709 C CA . ALA A 1 91 ? -8.246 3.155 6.508 1.00 98.50 91 ALA A CA 1
ATOM 710 C C . ALA A 1 91 ? -6.749 3.489 6.541 1.00 98.50 91 ALA A C 1
ATOM 712 O O . ALA A 1 91 ? -6.160 3.737 5.495 1.00 98.50 91 ALA A O 1
ATOM 713 N N . LEU A 1 92 ? -6.104 3.431 7.710 1.00 98.50 92 LEU A N 1
ATOM 714 C CA . LEU A 1 92 ? -4.664 3.674 7.830 1.00 98.50 92 LEU A CA 1
ATOM 715 C C . LEU A 1 92 ? -3.833 2.695 6.992 1.00 98.50 92 LEU A C 1
ATOM 717 O O . LEU A 1 92 ? -2.855 3.114 6.371 1.00 98.50 92 LEU A O 1
ATOM 721 N N . LEU A 1 93 ? -4.213 1.418 6.948 1.00 98.50 93 LEU A N 1
ATOM 722 C CA . LEU A 1 93 ? -3.532 0.411 6.133 1.00 98.50 93 LEU A CA 1
ATOM 723 C C . LEU A 1 93 ? -3.734 0.663 4.636 1.00 98.50 93 LEU A C 1
ATOM 725 O O . LEU A 1 93 ? -2.755 0.684 3.894 1.00 98.50 93 LEU A O 1
ATOM 729 N N . VAL A 1 94 ? -4.974 0.921 4.205 1.00 98.19 94 VAL A N 1
ATOM 730 C CA . VAL A 1 94 ? -5.302 1.196 2.796 1.00 98.19 94 VAL A CA 1
ATOM 731 C C . VAL A 1 94 ? -4.615 2.466 2.303 1.00 98.19 94 VAL A C 1
ATOM 733 O O . VAL A 1 94 ? -3.969 2.433 1.264 1.00 98.19 94 VAL A O 1
ATOM 736 N N . ILE A 1 95 ? -4.660 3.562 3.065 1.00 98.50 95 ILE A N 1
ATOM 737 C CA . ILE A 1 95 ? -3.991 4.825 2.706 1.00 98.50 95 ILE A CA 1
ATOM 738 C C . ILE A 1 95 ? -2.479 4.612 2.500 1.00 98.50 95 ILE A C 1
ATOM 740 O O . ILE A 1 95 ? -1.861 5.271 1.667 1.00 98.50 95 ILE A O 1
ATOM 744 N N . ASN A 1 96 ? -1.870 3.681 3.242 1.00 98.44 96 ASN A N 1
ATOM 745 C CA . ASN A 1 96 ? -0.443 3.378 3.147 1.00 98.44 96 ASN A CA 1
ATOM 746 C C . ASN A 1 96 ? -0.108 2.214 2.202 1.00 98.44 96 ASN A C 1
ATOM 748 O O . ASN A 1 96 ? 1.072 1.879 2.081 1.00 98.44 96 ASN A O 1
ATOM 752 N N . ALA A 1 97 ? -1.083 1.625 1.502 1.00 98.31 97 ALA A N 1
ATOM 753 C CA . ALA A 1 97 ? -0.859 0.476 0.626 1.00 98.31 97 ALA A CA 1
ATOM 754 C C . ALA A 1 97 ? 0.203 0.772 -0.447 1.00 98.31 97 ALA A C 1
ATOM 756 O O . ALA A 1 97 ? 1.149 0.001 -0.597 1.00 98.31 97 ALA A O 1
ATOM 757 N N . ASN A 1 98 ? 0.149 1.945 -1.091 1.00 97.56 98 ASN A N 1
ATOM 758 C CA . ASN A 1 98 ? 1.155 2.348 -2.082 1.00 97.56 98 ASN A CA 1
ATOM 759 C C . ASN A 1 98 ? 2.544 2.571 -1.470 1.00 97.56 98 ASN A C 1
ATOM 761 O O . ASN A 1 98 ? 3.557 2.301 -2.114 1.00 97.56 98 ASN A O 1
ATOM 765 N N . GLN A 1 99 ? 2.636 3.005 -0.212 1.00 98.31 99 GLN A N 1
ATOM 766 C CA . GLN A 1 99 ? 3.929 3.131 0.458 1.00 98.31 99 GLN A CA 1
ATOM 767 C C . GLN A 1 99 ? 4.518 1.762 0.833 1.00 98.31 99 GLN A C 1
ATOM 769 O O . GLN A 1 99 ? 5.732 1.572 0.711 1.00 98.31 99 GLN A O 1
ATOM 774 N N . ILE A 1 100 ? 3.680 0.803 1.236 1.00 98.44 100 ILE A N 1
ATOM 775 C CA . ILE A 1 100 ? 4.106 -0.582 1.483 1.00 98.44 100 ILE A CA 1
ATOM 776 C C . ILE A 1 100 ? 4.551 -1.233 0.171 1.00 98.44 100 ILE A C 1
ATOM 778 O O . ILE A 1 100 ? 5.638 -1.809 0.107 1.00 98.44 100 ILE A O 1
ATOM 782 N N . HIS A 1 101 ? 3.785 -1.029 -0.899 1.00 98.31 101 HIS A N 1
ATOM 783 C CA . HIS A 1 101 ? 4.121 -1.457 -2.250 1.00 98.31 101 HIS A CA 1
ATOM 784 C C . HIS A 1 101 ? 5.489 -0.906 -2.701 1.00 98.31 101 HIS A C 1
ATOM 786 O O . HIS A 1 101 ? 6.360 -1.665 -3.124 1.00 98.31 101 HIS A O 1
ATOM 792 N N . LYS A 1 102 ? 5.767 0.391 -2.495 1.00 98.31 102 LYS A N 1
ATOM 793 C CA . LYS A 1 102 ? 7.097 0.974 -2.766 1.00 98.31 102 LYS A CA 1
ATOM 794 C C . LYS A 1 102 ? 8.217 0.253 -2.014 1.00 98.31 102 LYS A C 1
ATOM 796 O O . LYS A 1 102 ? 9.265 -0.008 -2.599 1.00 98.31 102 LYS A O 1
ATOM 801 N N . TRP A 1 103 ? 8.019 -0.087 -0.738 1.00 98.50 103 TRP A N 1
ATOM 802 C CA . TRP A 1 103 ? 9.017 -0.844 0.028 1.00 98.50 103 TRP A CA 1
ATOM 803 C C . TRP A 1 103 ? 9.227 -2.270 -0.498 1.00 98.50 103 TRP A C 1
ATOM 805 O O . TRP A 1 103 ? 10.308 -2.820 -0.299 1.00 98.50 103 TRP A O 1
ATOM 815 N N . ALA A 1 104 ? 8.252 -2.860 -1.195 1.00 98.06 104 ALA A N 1
ATOM 816 C CA . ALA A 1 104 ? 8.419 -4.143 -1.878 1.00 98.06 104 ALA A CA 1
ATOM 817 C C . ALA A 1 104 ? 9.270 -4.037 -3.166 1.00 98.06 104 ALA A C 1
ATOM 819 O O . ALA A 1 104 ? 9.875 -5.024 -3.572 1.00 98.06 104 ALA A O 1
ATOM 820 N N . HIS A 1 105 ? 9.406 -2.846 -3.764 1.00 98.19 105 HIS A N 1
ATOM 821 C CA . HIS A 1 105 ? 10.284 -2.591 -4.925 1.00 98.19 105 HIS A CA 1
ATOM 822 C C . HIS A 1 105 ? 11.672 -2.051 -4.583 1.00 98.19 105 HIS A C 1
ATOM 824 O O . HIS A 1 105 ? 12.529 -1.895 -5.464 1.00 98.19 105 HIS A O 1
ATOM 830 N N . MET A 1 106 ? 11.897 -1.734 -3.314 1.00 97.75 106 MET A N 1
ATOM 831 C CA . MET A 1 106 ? 13.168 -1.240 -2.813 1.00 97.75 106 MET A CA 1
ATOM 832 C C . MET A 1 106 ? 14.128 -2.391 -2.501 1.00 97.75 106 MET A C 1
ATOM 834 O O . MET A 1 106 ? 13.741 -3.464 -2.040 1.00 97.75 106 MET A O 1
ATOM 838 N N . ASN A 1 107 ? 15.417 -2.141 -2.705 1.00 95.38 107 ASN A N 1
ATOM 839 C CA . ASN A 1 107 ? 16.478 -3.009 -2.225 1.00 95.38 107 ASN A CA 1
ATOM 840 C C . ASN A 1 107 ? 16.554 -2.934 -0.695 1.00 95.38 107 ASN A C 1
ATOM 842 O O . ASN A 1 107 ? 16.234 -1.913 -0.086 1.00 95.38 107 ASN A O 1
ATOM 846 N N . SER A 1 108 ? 17.091 -3.976 -0.058 1.00 92.81 108 SER A N 1
ATOM 847 C CA . SER A 1 108 ? 17.228 -4.037 1.404 1.00 92.81 108 SER A CA 1
ATOM 848 C C . SER A 1 108 ? 17.983 -2.850 2.022 1.00 92.81 108 SER A C 1
ATOM 850 O O . SER A 1 108 ? 17.739 -2.520 3.174 1.00 92.81 108 SER A O 1
ATOM 852 N N . ALA A 1 109 ? 18.896 -2.196 1.301 1.00 95.56 109 ALA A N 1
ATOM 853 C CA . ALA A 1 109 ? 19.595 -1.011 1.810 1.00 95.56 109 ALA A CA 1
ATOM 854 C C . ALA A 1 109 ? 18.716 0.258 1.822 1.00 95.56 109 ALA A C 1
ATOM 856 O O . ALA A 1 109 ? 18.964 1.162 2.612 1.00 95.56 109 ALA A O 1
ATOM 857 N N . GLU A 1 110 ? 17.684 0.310 0.977 1.00 96.75 110 GLU A N 1
ATOM 858 C CA . GLU A 1 110 ? 16.821 1.480 0.757 1.00 96.75 110 GLU A CA 1
ATOM 859 C C . GLU A 1 110 ? 15.605 1.497 1.700 1.00 96.75 110 GLU A C 1
ATOM 861 O O . GLU A 1 110 ? 15.083 2.557 2.039 1.00 96.75 110 GLU A O 1
ATOM 866 N N . VAL A 1 111 ? 15.149 0.324 2.151 1.00 97.38 111 VAL A N 1
ATOM 867 C CA . VAL A 1 111 ? 13.983 0.196 3.040 1.00 97.38 111 VAL A CA 1
ATOM 868 C C . VAL A 1 111 ? 14.358 0.575 4.483 1.00 97.38 111 VAL A C 1
ATOM 870 O O . VAL A 1 111 ? 15.369 0.076 4.975 1.00 97.38 111 VAL A O 1
ATOM 873 N N . PRO A 1 112 ? 13.560 1.367 5.226 1.00 97.69 112 PRO A N 1
ATOM 874 C CA . PRO A 1 112 ? 13.830 1.684 6.632 1.00 97.69 112 PRO A CA 1
ATOM 875 C C . PRO A 1 112 ? 13.948 0.442 7.530 1.00 97.69 112 PRO A C 1
ATOM 877 O O . PRO A 1 112 ? 13.221 -0.536 7.358 1.00 97.69 112 PRO A O 1
ATOM 880 N N .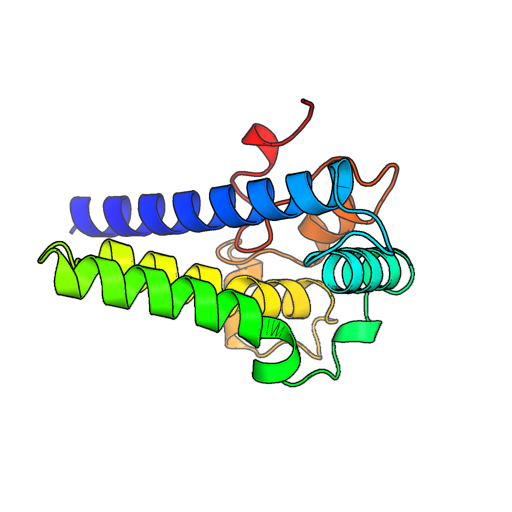 ALA A 1 113 ? 14.829 0.481 8.536 1.00 97.88 113 ALA A N 1
ATOM 881 C CA . ALA A 1 113 ? 15.113 -0.682 9.386 1.00 97.88 113 ALA A CA 1
ATOM 882 C C . ALA A 1 113 ? 13.873 -1.322 10.053 1.00 97.88 113 ALA A C 1
ATOM 884 O O . ALA A 1 113 ? 13.770 -2.551 9.987 1.00 97.88 113 ALA A O 1
ATOM 885 N N . PRO A 1 114 ? 12.912 -0.556 10.614 1.00 98.06 114 PRO A N 1
ATOM 886 C CA . PRO A 1 114 ? 11.697 -1.139 11.187 1.00 98.06 114 PRO A CA 1
ATOM 887 C C . PRO A 1 114 ? 10.839 -1.859 10.142 1.00 98.06 114 PRO A C 1
ATOM 889 O O . PRO A 1 114 ? 10.347 -2.956 10.389 1.00 98.06 114 PRO A O 1
ATOM 892 N N . VAL A 1 115 ? 10.718 -1.286 8.942 1.00 98.00 115 VAL A N 1
ATOM 893 C CA . VAL A 1 115 ? 9.946 -1.878 7.840 1.00 98.00 115 VAL A CA 1
ATOM 894 C C . VAL A 1 115 ? 10.591 -3.181 7.380 1.00 98.00 115 VAL A C 1
ATOM 896 O O . VAL A 1 115 ? 9.904 -4.189 7.246 1.00 98.00 115 VAL A O 1
ATOM 899 N N . ARG A 1 116 ? 11.920 -3.208 7.216 1.00 97.69 116 ARG A N 1
ATOM 900 C CA . ARG A 1 116 ? 12.637 -4.449 6.871 1.00 97.69 116 ARG A CA 1
ATOM 901 C C . ARG A 1 116 ? 12.428 -5.538 7.906 1.00 97.69 116 ARG A C 1
ATOM 903 O O . ARG A 1 116 ? 12.350 -6.708 7.552 1.00 97.69 116 ARG A O 1
ATOM 910 N N . TRP A 1 117 ? 12.394 -5.171 9.183 1.00 97.94 117 TRP A N 1
ATOM 911 C CA . TRP A 1 117 ? 12.129 -6.122 10.253 1.00 97.94 117 TRP A CA 1
ATOM 912 C C . TRP A 1 117 ? 10.710 -6.699 10.141 1.00 97.94 117 TRP A C 1
ATOM 914 O O . TRP A 1 117 ? 10.558 -7.917 10.164 1.00 97.94 117 TRP A O 1
ATOM 924 N N . LEU A 1 118 ? 9.698 -5.863 9.885 1.00 97.44 118 LEU A N 1
ATOM 925 C CA . LEU A 1 118 ? 8.324 -6.319 9.634 1.00 97.44 118 LEU A CA 1
ATOM 926 C C . LEU A 1 118 ? 8.206 -7.206 8.382 1.00 97.44 118 LEU A C 1
ATOM 928 O O . LEU A 1 118 ? 7.514 -8.221 8.418 1.00 97.44 118 LEU A O 1
ATOM 932 N N . GLN A 1 119 ? 8.922 -6.879 7.302 1.00 97.75 119 GLN A N 1
ATOM 933 C CA . GLN A 1 119 ? 8.995 -7.714 6.096 1.00 97.75 119 GLN A CA 1
ATOM 934 C C . GLN A 1 119 ? 9.641 -9.079 6.382 1.00 97.75 119 GLN A C 1
ATOM 936 O O . GLN A 1 119 ? 9.144 -10.100 5.915 1.00 97.75 119 GLN A O 1
ATOM 941 N N . LYS A 1 120 ? 10.708 -9.137 7.195 1.00 96.75 120 LYS A N 1
ATOM 942 C CA . LYS A 1 120 ? 11.331 -10.411 7.618 1.00 96.75 120 LYS A CA 1
ATOM 943 C C . LYS A 1 120 ? 10.390 -11.289 8.445 1.00 96.75 120 LYS A C 1
ATOM 945 O O . LYS A 1 120 ? 10.520 -12.506 8.407 1.00 96.75 120 LYS A O 1
ATOM 950 N N . LEU A 1 121 ? 9.464 -10.677 9.180 1.00 96.19 121 LEU A N 1
ATOM 951 C CA . LEU A 1 121 ? 8.412 -11.376 9.919 1.00 96.19 121 LEU A CA 1
ATOM 952 C C . LEU A 1 121 ? 7.175 -11.694 9.065 1.00 96.19 121 LEU A C 1
ATOM 954 O O . LEU A 1 121 ? 6.210 -12.240 9.590 1.00 96.19 121 LEU A O 1
ATOM 958 N N . HIS A 1 122 ? 7.177 -11.338 7.775 1.00 94.69 122 HIS A N 1
ATOM 959 C CA . HIS A 1 122 ? 6.027 -11.447 6.869 1.00 94.69 122 HIS A CA 1
ATOM 960 C C . HIS A 1 122 ? 4.774 -10.688 7.341 1.00 94.69 122 HIS A C 1
ATOM 962 O O . HIS A 1 122 ? 3.668 -10.971 6.888 1.00 94.69 122 HIS A O 1
ATOM 968 N N . LEU A 1 123 ? 4.944 -9.700 8.225 1.00 95.31 123 LEU A N 1
ATOM 969 C CA . LEU A 1 123 ? 3.866 -8.812 8.672 1.00 95.31 123 LEU A CA 1
ATOM 970 C C . LEU A 1 123 ? 3.579 -7.699 7.659 1.00 95.31 123 LEU A C 1
ATOM 972 O O . LEU A 1 123 ? 2.501 -7.116 7.683 1.00 95.31 123 LEU A O 1
ATOM 976 N N . LEU A 1 124 ? 4.541 -7.416 6.777 1.00 97.75 124 LEU A N 1
ATOM 977 C CA . LEU A 1 124 ? 4.375 -6.566 5.604 1.00 97.75 124 LEU A CA 1
ATOM 978 C C . LEU A 1 124 ? 4.789 -7.324 4.344 1.00 97.75 124 LEU A C 1
ATOM 980 O O . LEU A 1 124 ? 5.655 -8.204 4.400 1.00 97.75 124 LEU A O 1
ATOM 984 N N . GLN A 1 125 ? 4.204 -6.930 3.215 1.00 98.00 125 GLN A N 1
ATOM 985 C CA . GLN A 1 125 ? 4.486 -7.486 1.899 1.00 98.00 125 GLN A CA 1
ATOM 986 C C . GLN A 1 125 ? 5.988 -7.435 1.598 1.00 98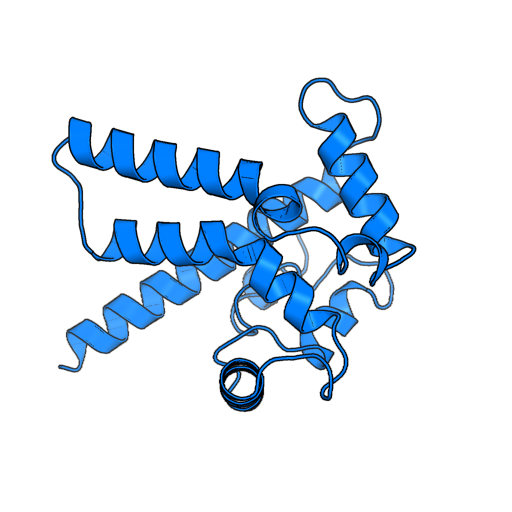.00 125 GLN A C 1
ATOM 988 O O . GLN A 1 125 ? 6.664 -6.413 1.772 1.00 98.00 125 GLN A O 1
ATOM 993 N N . THR A 1 126 ? 6.526 -8.571 1.160 1.00 97.88 126 THR A N 1
ATOM 994 C CA . THR A 1 126 ? 7.969 -8.715 0.920 1.00 97.88 126 THR A CA 1
ATOM 995 C C . THR A 1 126 ? 8.345 -8.524 -0.547 1.00 97.88 126 THR A C 1
ATOM 997 O O . THR A 1 126 ? 7.576 -8.930 -1.422 1.00 97.88 126 THR A O 1
ATOM 1000 N N . PRO A 1 127 ? 9.571 -8.039 -0.846 1.00 97.25 127 PRO A N 1
ATOM 1001 C CA . PRO A 1 127 ? 10.052 -7.929 -2.222 1.00 97.25 127 PRO A CA 1
ATOM 1002 C C . PRO A 1 127 ? 10.026 -9.253 -2.984 1.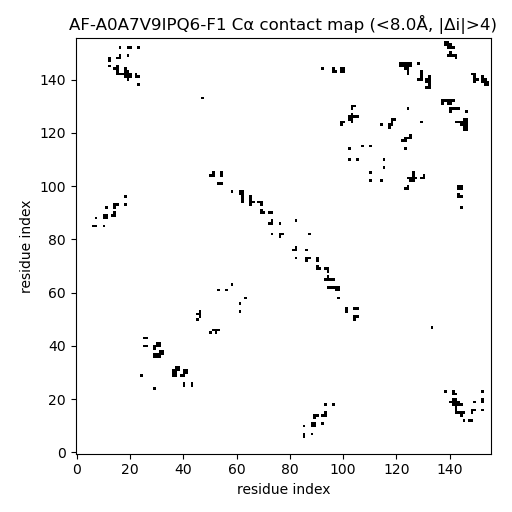00 97.25 127 PRO A C 1
ATOM 1004 O O . PRO A 1 127 ? 9.643 -9.302 -4.147 1.00 97.25 127 PRO A O 1
ATOM 1007 N N . ARG A 1 128 ? 10.389 -10.361 -2.321 1.00 95.94 128 ARG A N 1
ATOM 1008 C CA . ARG A 1 128 ? 10.372 -11.693 -2.942 1.00 95.94 128 ARG A CA 1
ATOM 1009 C C . ARG A 1 128 ? 8.956 -12.138 -3.297 1.00 95.94 128 ARG A C 1
ATOM 1011 O O . ARG A 1 128 ? 8.774 -12.784 -4.322 1.00 95.94 128 ARG A O 1
ATOM 1018 N N . HIS A 1 129 ? 7.987 -11.857 -2.431 1.00 95.56 129 HIS A N 1
ATOM 1019 C CA . HIS A 1 129 ? 6.615 -12.292 -2.638 1.00 95.56 129 HIS A CA 1
ATOM 1020 C C . HIS A 1 129 ? 5.936 -11.483 -3.739 1.00 95.56 129 HIS A C 1
ATOM 1022 O O . HIS A 1 129 ? 5.458 -12.064 -4.707 1.00 95.56 129 HIS A O 1
ATOM 1028 N N . HIS A 1 130 ? 6.007 -10.156 -3.651 1.00 96.81 130 HIS A N 1
ATOM 1029 C CA . HIS A 1 130 ? 5.456 -9.281 -4.676 1.00 96.81 130 HIS A CA 1
ATOM 1030 C C . HIS A 1 130 ? 6.224 -9.375 -6.007 1.00 96.81 130 HIS A C 1
ATOM 1032 O O . HIS A 1 130 ? 5.640 -9.293 -7.078 1.00 96.81 130 HIS A O 1
ATOM 1038 N N . GLY A 1 131 ? 7.523 -9.687 -5.987 1.00 96.12 131 GLY A N 1
ATOM 1039 C CA . GLY A 1 131 ? 8.290 -9.960 -7.205 1.00 96.12 131 GLY A CA 1
ATOM 1040 C C . GLY A 1 131 ? 7.731 -11.109 -8.056 1.00 96.12 131 GLY A C 1
ATOM 1041 O O . GLY A 1 131 ? 7.977 -11.135 -9.259 1.00 96.12 131 GLY A O 1
ATOM 1042 N N . LYS A 1 132 ? 6.947 -12.030 -7.473 1.00 94.62 132 LYS A N 1
ATOM 1043 C CA . LYS A 1 132 ? 6.240 -13.070 -8.235 1.00 94.62 132 LYS A CA 1
ATOM 1044 C C . LYS A 1 132 ? 5.104 -12.507 -9.087 1.00 94.62 132 LYS A C 1
ATOM 1046 O O . LYS A 1 132 ? 4.884 -13.034 -10.167 1.00 94.62 132 LYS A O 1
ATOM 1051 N N . HIS A 1 133 ? 4.439 -11.441 -8.639 1.00 94.88 133 HIS A N 1
ATOM 1052 C CA . HIS A 1 133 ? 3.434 -10.731 -9.431 1.00 94.88 133 HIS A CA 1
ATOM 1053 C C . HIS A 1 133 ? 4.059 -10.167 -10.711 1.00 94.88 133 HIS A C 1
ATOM 1055 O O . HIS A 1 133 ? 3.565 -10.384 -11.808 1.00 94.88 133 HIS A O 1
ATOM 1061 N N . HIS A 1 134 ? 5.224 -9.527 -10.593 1.00 95.00 134 HIS A N 1
ATOM 1062 C CA . HIS A 1 134 ? 5.949 -9.009 -11.756 1.00 95.00 134 HIS A CA 1
ATOM 1063 C C . HIS A 1 134 ? 6.585 -10.093 -12.632 1.00 95.00 134 HIS A C 1
ATOM 1065 O O . HIS A 1 134 ? 6.995 -9.801 -13.761 1.00 95.00 134 HIS A O 1
ATOM 1071 N N . ALA A 1 135 ? 6.701 -11.320 -12.121 1.00 89.50 135 ALA A N 1
ATOM 1072 C CA . ALA A 1 135 ? 7.209 -12.460 -12.862 1.00 89.50 135 ALA A CA 1
ATOM 1073 C C . ALA A 1 135 ? 6.092 -13.123 -13.691 1.00 89.50 135 ALA A C 1
ATOM 1075 O O . ALA A 1 135 ? 4.924 -13.143 -13.314 1.00 89.50 135 ALA A O 1
ATOM 1076 N N . GLY A 1 136 ? 6.457 -13.714 -14.829 1.00 80.44 136 GLY A N 1
ATOM 1077 C CA . GLY A 1 136 ? 5.513 -14.476 -15.652 1.00 80.44 136 GLY A CA 1
ATOM 1078 C C . GLY A 1 136 ? 4.403 -13.621 -16.280 1.00 80.44 136 GLY A C 1
ATOM 1079 O O . GLY A 1 136 ? 4.681 -12.584 -16.882 1.00 80.44 136 GLY A O 1
ATOM 1080 N N . SER A 1 137 ? 3.155 -14.093 -16.184 1.00 81.81 137 SER A N 1
ATOM 1081 C CA . SER A 1 137 ? 1.964 -13.508 -16.827 1.00 81.81 137 SER A CA 1
ATOM 1082 C C . SER A 1 137 ? 1.353 -12.319 -16.086 1.00 81.81 137 SER A C 1
ATOM 1084 O O . SER A 1 137 ? 0.474 -11.672 -16.648 1.00 81.81 137 SER A O 1
ATOM 1086 N N . ARG A 1 138 ? 1.806 -12.014 -14.859 1.00 85.69 138 ARG A N 1
ATOM 1087 C CA . ARG A 1 138 ? 1.244 -10.949 -14.003 1.00 85.69 138 ARG A CA 1
ATOM 1088 C C . ARG A 1 138 ? -0.227 -11.157 -13.635 1.00 85.69 138 ARG A C 1
ATOM 1090 O O . ARG A 1 138 ? -0.997 -10.213 -13.531 1.00 85.69 138 ARG A O 1
ATOM 1097 N N . THR A 1 139 ? -0.614 -12.417 -13.440 1.00 88.25 139 THR A N 1
ATOM 1098 C CA . THR A 1 139 ? -1.995 -12.814 -13.116 1.00 88.25 139 THR A CA 1
ATOM 1099 C C . THR A 1 139 ? -2.157 -13.376 -11.698 1.00 88.25 139 THR A C 1
ATOM 1101 O O . THR A 1 139 ? -3.098 -14.109 -11.415 1.00 88.25 139 THR A O 1
ATOM 1104 N N . THR A 1 140 ? -1.194 -13.119 -10.809 1.00 92.31 140 THR A N 1
ATOM 1105 C CA . THR A 1 140 ? -1.172 -13.653 -9.435 1.00 92.31 140 THR A CA 1
ATOM 1106 C C . THR A 1 140 ? -0.537 -12.643 -8.481 1.00 92.31 140 THR A C 1
ATOM 1108 O O . THR A 1 140 ? 0.074 -11.675 -8.932 1.00 92.31 140 THR A O 1
ATOM 1111 N N . HIS A 1 141 ? -0.601 -12.897 -7.170 1.00 94.31 141 HIS A N 1
ATOM 1112 C CA . HIS A 1 141 ? 0.125 -12.129 -6.149 1.00 94.31 141 HIS A CA 1
ATOM 1113 C C . HIS A 1 141 ? -0.242 -10.623 -6.075 1.00 94.31 141 HIS A C 1
ATOM 1115 O O . HIS A 1 141 ? 0.626 -9.773 -5.860 1.00 94.31 141 HIS A O 1
ATOM 1121 N N . TYR A 1 142 ? -1.531 -10.300 -6.231 1.00 95.25 142 TYR A N 1
ATOM 1122 C CA . TYR A 1 142 ? -2.063 -8.933 -6.281 1.00 95.25 142 TYR A CA 1
ATOM 1123 C C . TYR A 1 142 ? -2.024 -8.139 -4.969 1.00 95.25 142 TYR A C 1
ATOM 1125 O O . TYR A 1 142 ? -1.949 -6.912 -5.015 1.00 95.25 142 TYR A O 1
ATOM 1133 N N . CYS A 1 143 ? -2.108 -8.775 -3.797 1.00 96.88 143 CYS A N 1
ATOM 1134 C CA . CYS A 1 143 ? -2.120 -8.040 -2.530 1.00 96.88 143 CYS A CA 1
ATOM 1135 C C . CYS A 1 143 ? -0.831 -7.229 -2.353 1.00 96.88 143 CYS A C 1
ATOM 1137 O O . CYS A 1 143 ? 0.237 -7.645 -2.798 1.00 96.88 143 CYS A O 1
ATOM 1139 N N . VAL A 1 144 ? -0.899 -6.088 -1.665 1.00 97.06 144 VAL A N 1
ATOM 1140 C CA . VAL A 1 144 ? 0.268 -5.202 -1.487 1.00 97.06 144 VAL A CA 1
ATOM 1141 C C . VAL A 1 144 ? 0.600 -4.887 -0.029 1.00 97.06 144 VAL A C 1
ATOM 1143 O O . VAL A 1 144 ? 1.641 -4.284 0.226 1.00 97.06 144 VAL A O 1
ATOM 1146 N N . ILE A 1 145 ? -0.224 -5.302 0.941 1.00 98.25 145 ILE A N 1
ATOM 1147 C CA . ILE A 1 145 ? -0.017 -4.987 2.364 1.00 98.25 145 ILE A CA 1
ATOM 1148 C C . ILE A 1 145 ? 0.711 -6.129 3.076 1.00 98.25 145 ILE A C 1
ATOM 1150 O O . ILE A 1 145 ? 1.669 -5.872 3.804 1.00 98.25 145 ILE A O 1
ATOM 1154 N N . THR A 1 146 ? 0.314 -7.382 2.849 1.00 97.69 146 THR A N 1
ATOM 1155 C CA . THR A 1 146 ? 0.902 -8.589 3.446 1.00 97.69 146 THR A CA 1
ATOM 1156 C C . THR A 1 146 ? 1.124 -9.693 2.410 1.00 97.69 146 THR A C 1
ATOM 1158 O O . THR A 1 146 ? 0.775 -9.564 1.238 1.00 97.69 146 THR A O 1
ATOM 1161 N N . ASN A 1 147 ? 1.701 -10.813 2.854 1.00 95.75 147 ASN A N 1
ATOM 1162 C CA . ASN A 1 147 ? 1.882 -11.988 2.010 1.00 95.75 147 ASN A CA 1
ATOM 1163 C C . ASN A 1 147 ? 0.667 -12.948 2.025 1.00 95.75 147 ASN A C 1
ATOM 1165 O O . ASN A 1 147 ? 0.661 -13.912 1.267 1.00 95.75 147 ASN A O 1
ATOM 1169 N N . PHE A 1 148 ? -0.325 -12.764 2.902 1.00 94.44 148 PHE A N 1
ATOM 1170 C CA . PHE A 1 148 ? -1.185 -13.878 3.326 1.00 94.44 148 PHE A CA 1
ATOM 1171 C C . PHE A 1 148 ? -2.353 -14.198 2.397 1.00 94.44 148 PHE A C 1
ATOM 1173 O O . PHE A 1 148 ? -2.658 -15.374 2.222 1.00 94.44 148 PHE A O 1
ATOM 1180 N N . LEU A 1 149 ? -3.027 -13.191 1.836 1.00 93.88 149 LEU A N 1
ATOM 1181 C CA . LEU A 1 149 ? -4.321 -13.416 1.176 1.00 93.88 149 LEU A CA 1
ATOM 1182 C C . LEU A 1 149 ? -4.269 -13.560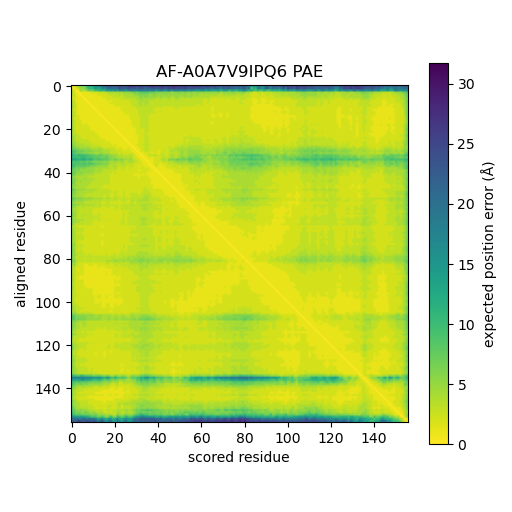 -0.341 1.00 93.88 149 LEU A C 1
ATOM 1184 O O . LEU A 1 149 ? -5.311 -13.720 -0.968 1.00 93.88 149 LEU A O 1
ATOM 1188 N N . ASN A 1 150 ? -3.073 -13.572 -0.924 1.00 90.88 150 ASN A N 1
ATOM 1189 C CA . ASN A 1 150 ? -2.915 -13.800 -2.358 1.00 90.88 150 ASN A CA 1
ATOM 1190 C C . ASN A 1 150 ? -3.582 -15.097 -2.847 1.00 90.88 150 ASN A C 1
ATOM 1192 O O . ASN A 1 150 ? -4.295 -15.005 -3.837 1.00 90.88 150 ASN A O 1
ATOM 1196 N N . PRO A 1 151 ? -3.515 -16.242 -2.134 1.00 88.44 151 PRO A N 1
ATOM 1197 C CA . PRO A 1 151 ? -4.216 -17.460 -2.551 1.00 88.44 151 PRO A CA 1
ATOM 1198 C C . PRO A 1 151 ? -5.744 -17.337 -2.672 1.00 88.44 151 PRO A C 1
ATOM 1200 O O . PRO A 1 151 ? -6.364 -18.192 -3.288 1.00 88.44 151 PRO A O 1
ATOM 1203 N N . LEU A 1 152 ? -6.374 -16.310 -2.081 1.00 85.56 152 LEU A N 1
ATOM 1204 C CA . LEU A 1 152 ? -7.814 -16.046 -2.246 1.00 85.56 152 LEU A CA 1
ATOM 1205 C C . LEU A 1 152 ? -8.139 -15.229 -3.506 1.00 85.56 152 LEU A C 1
ATOM 1207 O O . LEU A 1 152 ? -9.308 -15.074 -3.846 1.00 85.56 152 LEU A O 1
ATOM 1211 N N . LEU A 1 153 ? -7.116 -14.660 -4.143 1.00 77.94 153 LEU A N 1
ATOM 1212 C CA . LEU A 1 153 ? -7.191 -13.807 -5.330 1.00 77.94 153 LEU A CA 1
ATOM 1213 C C . LEU A 1 153 ? -6.403 -14.397 -6.513 1.00 77.94 153 LEU A C 1
ATOM 1215 O O . LE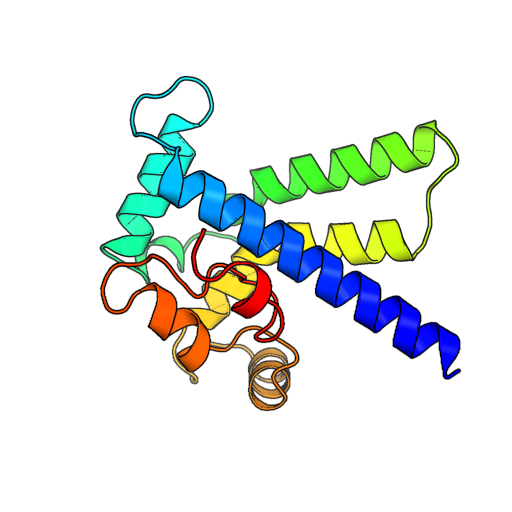U A 1 153 ? -6.267 -13.754 -7.551 1.00 77.94 153 LEU A O 1
ATOM 1219 N N . GLU A 1 154 ? -5.830 -15.586 -6.338 1.00 78.19 154 GLU A N 1
ATOM 1220 C CA . GLU A 1 154 ? -5.163 -16.347 -7.389 1.00 78.19 154 GLU A CA 1
ATOM 1221 C C . GLU A 1 154 ? -6.223 -17.103 -8.204 1.00 78.19 154 GLU A C 1
ATOM 1223 O O . GLU A 1 154 ? -7.110 -17.723 -7.629 1.00 78.19 154 GLU A O 1
ATOM 1228 N N . GLU A 1 155 ? -6.128 -17.026 -9.535 1.00 59.81 155 GLU A N 1
ATOM 1229 C CA . GLU A 1 155 ? -7.012 -17.699 -10.506 1.00 59.81 155 GLU A CA 1
ATOM 1230 C C . GLU A 1 155 ? -8.528 -17.489 -10.295 1.00 59.81 155 GLU A C 1
ATOM 1232 O O . GLU A 1 155 ? -9.257 -18.381 -9.856 1.00 59.81 155 GLU A O 1
ATOM 1237 N N . VAL A 1 156 ? -9.009 -16.318 -10.736 1.00 48.38 156 VAL A N 1
ATOM 1238 C CA . VAL A 1 156 ? -10.355 -16.169 -11.326 1.00 48.38 156 VAL A CA 1
ATOM 1239 C C . VAL A 1 156 ? -10.207 -15.949 -12.825 1.00 48.38 156 VAL A C 1
ATOM 1241 O O . VAL A 1 156 ? -9.353 -15.109 -13.197 1.00 48.38 156 VAL A O 1
#

Radius of gyration: 15.76 Å; Cα contacts (8 Å, |Δi|>4): 192; chains: 1; bounding box: 43×30×47 Å

Mean predicted aligned error: 3.4 Å

Sequence (156 aa):
MSSLIMQAGVTVLLADFVSGAVHWVEDAYARPGAPLIGSLAENNLRHHWRPREFLPKTWLASSWDLLLAGATLIGAALYMGWLSWHIVLFALLVINANQIHKWAHMNSAEVPAPVRWLQKLHLLQTPRHHGKHHAGSRTTHYCVITNFLNPLLEEV